Protein AF-A0AAP2YVT8-F1 (afdb_monomer)

Radius of gyration: 15.43 Å; Cα contacts (8 Å, |Δi|>4): 85; chains: 1; bounding box: 48×34×29 Å

InterPro domains:
  IPR058327 Domain of unknown function DUF8014 [PF26046] (3-53)

Nearest PDB structures (foldseek):
  5ypg-assembly2_B  TM=4.233E-01  e=7.916E-01  Homo sapiens
  5yph-assembly2_B  TM=4.151E-01  e=1.076E+00  Homo sapiens
  5ype-assembly2_B  TM=4.243E-01  e=1.216E+00  Homo sapiens
  5u7g-assembly2_B  TM=4.567E-01  e=2.113E+00  Mus musculus
  2xue-assembly1_A  TM=4.776E-01  e=2.700E+00  Homo sapiens

Foldseek 3Di:
DFDWFPDPPGRDGFFWWWDDPPDDIGTGHPVVCVVCCVPVVIDTGTDPVNVVVVVVVVVVPPPPPPDD

Organism: NCBI:txid2979990

Structure (mmCIF, N/CA/C/O backbone):
data_AF-A0AAP2YVT8-F1
#
_entry.id   AF-A0AAP2YVT8-F1
#
loop_
_atom_site.group_PDB
_atom_site.id
_atom_site.type_symbol
_atom_site.label_atom_id
_atom_site.label_alt_id
_atom_site.label_comp_id
_atom_site.label_asym_id
_atom_site.label_entity_id
_atom_site.label_seq_id
_atom_site.pdbx_PDB_ins_code
_atom_site.Cartn_x
_atom_site.Cartn_y
_atom_site.Cartn_z
_atom_site.occupancy
_atom_site.B_iso_or_equiv
_atom_site.auth_seq_id
_atom_site.auth_comp_id
_atom_site.auth_asym_id
_atom_site.auth_atom_id
_atom_site.pdbx_PDB_model_num
ATOM 1 N N . MET A 1 1 ? 1.771 -9.262 -15.948 1.00 48.28 1 MET A N 1
ATOM 2 C CA . MET A 1 1 ? 0.402 -9.287 -15.40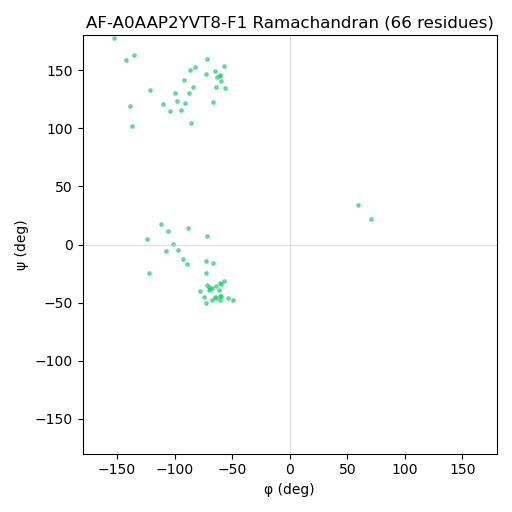0 1.00 48.28 1 MET A CA 1
ATOM 3 C C . MET A 1 1 ? 0.379 -8.247 -14.305 1.00 48.28 1 MET A C 1
ATOM 5 O O . MET A 1 1 ? 0.979 -8.473 -13.260 1.00 48.28 1 MET A O 1
ATOM 9 N N . GLU A 1 2 ? -0.149 -7.068 -14.617 1.00 61.53 2 GLU A N 1
ATOM 10 C CA . GLU A 1 2 ? -0.261 -5.965 -13.662 1.00 61.53 2 GLU A CA 1
ATOM 11 C C . GLU A 1 2 ? -1.267 -6.398 -12.595 1.00 61.53 2 GLU A C 1
ATOM 13 O O . GLU A 1 2 ? -2.368 -6.837 -12.922 1.00 61.53 2 GLU A O 1
ATOM 18 N N . ARG A 1 3 ? -0.850 -6.410 -11.327 1.00 82.69 3 ARG A N 1
ATOM 19 C CA . ARG A 1 3 ? -1.741 -6.782 -10.225 1.00 82.69 3 ARG A CA 1
ATOM 20 C C . ARG A 1 3 ? -2.547 -5.543 -9.827 1.00 82.69 3 ARG A C 1
ATOM 22 O O . ARG A 1 3 ? -1.976 -4.458 -9.717 1.00 82.69 3 ARG A O 1
ATOM 29 N N . GLU A 1 4 ? -3.847 -5.713 -9.623 1.00 92.00 4 GLU A N 1
ATOM 30 C CA . GLU A 1 4 ? -4.788 -4.638 -9.288 1.00 92.00 4 GLU A CA 1
ATOM 31 C C . GLU A 1 4 ? -4.778 -4.312 -7.790 1.00 92.00 4 GLU A C 1
ATOM 33 O O . GLU A 1 4 ? -4.449 -5.148 -6.945 1.00 92.00 4 GLU A O 1
ATOM 38 N N . CYS A 1 5 ? -5.126 -3.070 -7.458 1.00 95.62 5 CYS A N 1
ATOM 39 C CA . CYS A 1 5 ? -5.213 -2.584 -6.087 1.00 95.62 5 CYS A CA 1
ATOM 40 C C . CYS A 1 5 ? -6.167 -3.446 -5.245 1.00 95.62 5 CYS A C 1
ATOM 42 O O . CYS A 1 5 ? -7.304 -3.679 -5.632 1.00 95.62 5 CYS A O 1
ATOM 44 N N . ALA A 1 6 ? -5.767 -3.813 -4.025 1.00 95.00 6 ALA A N 1
ATOM 45 C CA . ALA A 1 6 ? -6.611 -4.589 -3.109 1.00 95.00 6 ALA A CA 1
ATOM 46 C C . AL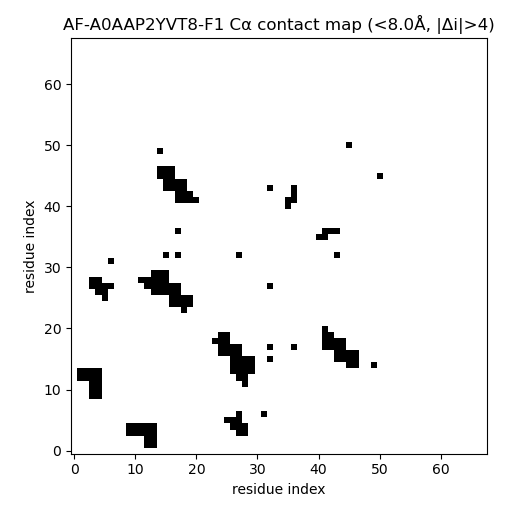A A 1 6 ? -7.802 -3.810 -2.504 1.00 95.00 6 ALA A C 1
ATOM 48 O O . ALA A 1 6 ? -8.437 -4.302 -1.570 1.00 95.00 6 ALA A O 1
ATOM 49 N N . GLU A 1 7 ? -8.066 -2.584 -2.961 1.00 94.56 7 GLU A N 1
ATOM 50 C CA . GLU A 1 7 ? -9.213 -1.788 -2.510 1.00 94.56 7 GLU A CA 1
ATOM 51 C C . GLU A 1 7 ? -10.395 -2.047 -3.447 1.00 94.56 7 GLU A C 1
ATOM 53 O O . GLU A 1 7 ? -10.178 -2.165 -4.655 1.00 94.56 7 GLU A O 1
ATOM 58 N N . PRO A 1 8 ? -11.629 -2.130 -2.919 1.00 92.62 8 PRO A N 1
ATOM 59 C CA . PRO A 1 8 ? -12.804 -2.354 -3.746 1.00 92.62 8 PRO A CA 1
ATOM 60 C C . PRO A 1 8 ? -12.963 -1.221 -4.767 1.00 92.62 8 PRO A C 1
ATOM 62 O O . PRO A 1 8 ? -12.633 -0.067 -4.487 1.00 92.62 8 PRO A O 1
ATOM 65 N N . ASP A 1 9 ? -13.471 -1.569 -5.949 1.00 93.12 9 ASP A N 1
ATOM 66 C CA . ASP A 1 9 ? -13.762 -0.630 -7.039 1.00 93.12 9 ASP A CA 1
ATOM 67 C C . ASP A 1 9 ? -12.534 0.169 -7.530 1.00 93.12 9 ASP A C 1
ATOM 69 O O . ASP A 1 9 ? -12.634 1.344 -7.899 1.00 93.12 9 ASP A O 1
ATOM 73 N N . CYS A 1 10 ? -11.344 -0.444 -7.514 1.00 95.44 10 CYS A N 1
ATOM 74 C CA . CYS A 1 10 ? -10.111 0.208 -7.940 1.00 95.44 10 CYS A CA 1
ATOM 75 C C . CYS A 1 10 ? -9.216 -0.678 -8.812 1.00 95.44 10 CYS A C 1
ATOM 77 O O . CYS A 1 10 ? -8.361 -1.402 -8.312 1.00 95.44 10 CYS A O 1
ATOM 79 N N . ASP A 1 11 ? -9.258 -0.438 -10.119 1.00 94.44 11 ASP A N 1
ATOM 80 C CA . ASP A 1 11 ? -8.496 -1.213 -11.115 1.00 94.44 11 ASP A CA 1
ATOM 81 C C . ASP A 1 11 ? -7.080 -0.655 -11.364 1.00 94.44 11 ASP A C 1
ATOM 83 O O . ASP A 1 11 ? -6.419 -0.947 -12.358 1.00 94.44 11 ASP A O 1
ATOM 87 N N . ARG A 1 12 ? -6.598 0.230 -10.483 1.00 94.00 12 ARG A N 1
ATOM 88 C CA . ARG A 1 12 ? -5.261 0.825 -10.613 1.00 94.00 12 ARG A CA 1
ATOM 89 C C . ARG A 1 12 ? -4.173 -0.201 -10.285 1.00 94.00 12 ARG A C 1
ATOM 91 O O . ARG A 1 12 ? -4.369 -0.992 -9.359 1.00 94.00 12 ARG A O 1
ATOM 98 N N . PRO A 1 13 ? -3.002 -0.122 -10.939 1.00 93.56 13 PRO A N 1
ATOM 99 C CA . PRO A 1 13 ? -1.892 -1.013 -10.640 1.00 93.56 13 PRO A CA 1
ATOM 100 C C . PRO A 1 13 ? -1.401 -0.823 -9.201 1.00 93.56 13 PRO A C 1
ATOM 102 O O . PRO A 1 13 ? -1.390 0.293 -8.660 1.00 93.56 13 PRO A O 1
ATOM 105 N N . ILE A 1 14 ? -0.991 -1.926 -8.580 1.00 94.69 14 ILE A N 1
ATOM 106 C CA . ILE A 1 14 ? -0.302 -1.912 -7.288 1.00 94.69 14 ILE A CA 1
ATOM 107 C C . ILE A 1 14 ? 1.036 -1.192 -7.449 1.00 94.69 14 ILE A C 1
ATOM 109 O O 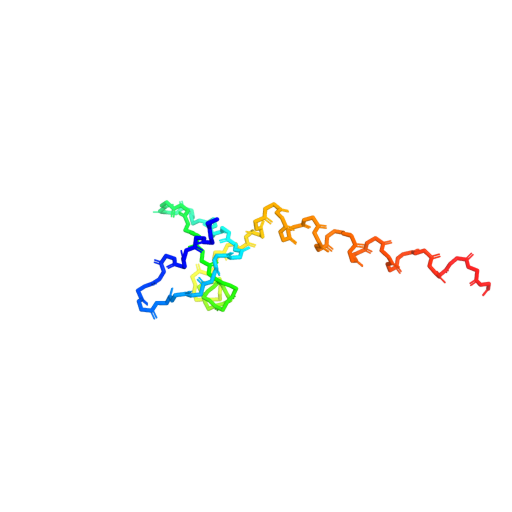. ILE A 1 14 ? 1.778 -1.457 -8.388 1.00 94.69 14 ILE A O 1
ATOM 113 N N . ALA A 1 15 ? 1.349 -0.318 -6.495 1.00 93.69 15 ALA A N 1
ATOM 114 C CA . ALA A 1 15 ? 2.629 0.387 -6.443 1.00 93.69 15 ALA A CA 1
ATOM 115 C C . ALA A 1 15 ? 3.388 0.134 -5.132 1.00 93.69 15 ALA A C 1
ATOM 117 O O . ALA A 1 15 ? 4.608 0.272 -5.083 1.00 93.69 15 ALA A O 1
ATOM 118 N N . VAL A 1 16 ? 2.675 -0.217 -4.056 1.00 94.44 16 VAL A N 1
ATOM 119 C CA . VAL A 1 16 ? 3.261 -0.374 -2.722 1.00 94.44 16 VAL A CA 1
ATOM 120 C C . VAL A 1 16 ? 2.642 -1.545 -1.961 1.00 94.44 16 VAL A C 1
ATOM 122 O O . VAL A 1 16 ? 1.496 -1.940 -2.207 1.00 94.44 16 VAL A O 1
ATOM 125 N N . GLU A 1 17 ? 3.385 -2.028 -0.977 1.00 95.56 17 GLU A N 1
ATOM 126 C CA . GLU A 1 17 ? 2.923 -2.881 0.109 1.00 95.56 17 GLU A CA 1
ATOM 127 C C . GLU A 1 17 ? 2.703 -2.031 1.371 1.00 95.56 17 GLU A C 1
ATOM 129 O O . GLU A 1 17 ? 3.552 -1.235 1.767 1.00 95.56 17 GLU A O 1
ATOM 134 N N . LEU A 1 18 ? 1.542 -2.162 2.009 1.00 95.31 18 LEU A N 1
ATOM 135 C CA . LEU A 1 18 ? 1.263 -1.567 3.311 1.00 95.31 18 LEU A CA 1
ATOM 136 C C . LEU A 1 18 ? 1.624 -2.559 4.406 1.00 95.31 18 LEU A C 1
ATOM 138 O O . LEU A 1 18 ? 1.031 -3.638 4.477 1.00 95.31 18 LEU A O 1
ATOM 142 N N . HIS A 1 19 ? 2.523 -2.151 5.296 1.00 94.94 19 HIS A N 1
ATOM 143 C CA . HIS A 1 19 ? 2.839 -2.902 6.502 1.00 94.94 19 HIS A CA 1
ATOM 144 C C . HIS A 1 19 ? 1.855 -2.539 7.610 1.00 94.94 19 HIS A C 1
ATOM 146 O O . HIS A 1 19 ? 1.929 -1.453 8.196 1.00 94.94 19 HIS A O 1
ATOM 152 N N . ILE A 1 20 ? 0.917 -3.450 7.878 1.00 94.31 20 ILE A N 1
ATOM 153 C CA . ILE A 1 20 ? -0.150 -3.257 8.862 1.00 94.31 20 ILE A CA 1
ATOM 154 C C . ILE A 1 20 ? 0.198 -4.063 10.124 1.00 94.31 20 ILE A C 1
ATOM 156 O O . ILE A 1 20 ? 0.213 -5.285 10.074 1.00 94.31 20 ILE A O 1
ATOM 160 N N . PRO A 1 21 ? 0.454 -3.432 11.284 1.00 93.31 21 PRO A N 1
ATOM 161 C CA . PRO A 1 21 ? 0.888 -4.161 12.484 1.00 93.31 21 PRO A CA 1
ATOM 162 C C . PRO A 1 21 ? -0.151 -5.117 13.097 1.00 93.31 21 PRO A C 1
ATOM 164 O O . PRO A 1 21 ? 0.188 -5.925 13.956 1.00 93.31 21 PRO A O 1
ATOM 167 N N . TRP A 1 22 ? -1.422 -4.988 12.717 1.00 92.62 22 TRP A N 1
ATOM 168 C CA . TRP A 1 22 ? -2.564 -5.681 13.332 1.00 92.62 22 TRP A CA 1
ATOM 169 C C . TRP A 1 22 ? -3.394 -6.509 12.342 1.00 92.62 22 TRP A C 1
ATOM 171 O O . TRP A 1 22 ? -4.440 -7.036 12.718 1.00 92.62 22 TRP A O 1
ATOM 181 N N . ALA A 1 23 ? -2.972 -6.598 11.083 1.00 93.62 23 ALA A N 1
ATOM 182 C CA . ALA A 1 23 ? -3.630 -7.378 10.038 1.00 93.62 23 ALA A CA 1
ATOM 183 C C . ALA A 1 23 ? -2.594 -7.811 8.993 1.00 93.62 23 ALA A C 1
ATOM 185 O O . ALA A 1 23 ? -1.428 -7.443 9.086 1.00 93.62 23 ALA A O 1
ATOM 186 N N . ASP A 1 24 ? -3.016 -8.572 7.989 1.00 94.50 24 ASP A N 1
ATOM 187 C CA . ASP A 1 24 ? -2.135 -8.925 6.879 1.00 94.50 24 ASP A CA 1
ATOM 188 C C . ASP A 1 24 ? -1.732 -7.690 6.060 1.00 94.50 24 ASP A C 1
ATOM 190 O O . ASP A 1 24 ? -2.500 -6.730 5.914 1.00 94.50 24 ASP A O 1
ATOM 194 N N . ASN A 1 25 ? -0.524 -7.734 5.491 1.00 94.38 25 ASN A N 1
ATOM 195 C CA . ASN A 1 25 ? -0.041 -6.685 4.600 1.00 94.38 25 ASN A CA 1
ATOM 196 C C . ASN A 1 25 ? -0.953 -6.560 3.374 1.00 94.38 25 ASN A C 1
ATOM 198 O O . ASN A 1 25 ? -1.484 -7.549 2.858 1.00 94.38 25 ASN A O 1
ATOM 202 N N . ARG A 1 26 ? -1.129 -5.329 2.886 1.00 94.25 26 ARG A N 1
ATOM 203 C CA . ARG A 1 26 ? -2.031 -5.042 1.760 1.00 94.25 26 ARG A CA 1
ATOM 204 C C . ARG A 1 26 ? -1.292 -4.399 0.603 1.00 94.25 26 ARG A C 1
ATOM 206 O O . ARG A 1 26 ? -0.575 -3.424 0.781 1.00 94.25 26 ARG A O 1
ATOM 213 N N . PHE A 1 27 ? -1.536 -4.903 -0.598 1.00 95.50 27 PHE A N 1
ATOM 214 C CA . PHE A 1 27 ? -0.965 -4.372 -1.830 1.00 95.50 27 PHE A CA 1
ATOM 215 C C . PHE A 1 27 ? -1.930 -3.379 -2.471 1.00 95.50 27 PHE A C 1
ATOM 217 O O . PHE A 1 27 ? -3.039 -3.744 -2.863 1.00 95.50 27 PHE A O 1
ATOM 224 N N . VAL A 1 28 ? -1.534 -2.111 -2.565 1.00 96.00 28 VAL A N 1
ATOM 225 C CA . VAL A 1 28 ? -2.422 -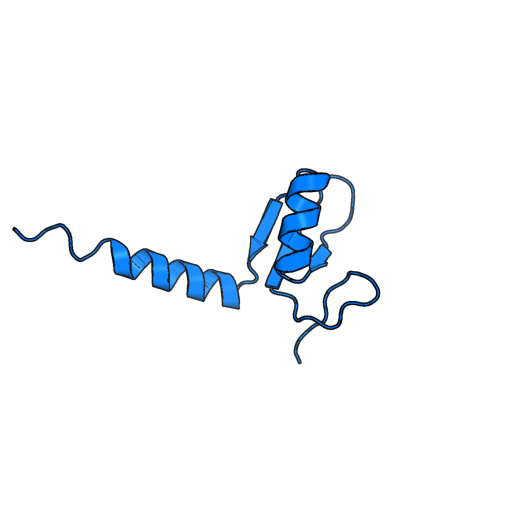1.038 -3.036 1.00 96.00 28 VAL A CA 1
ATOM 226 C C . VAL A 1 28 ? -1.727 -0.111 -4.028 1.00 96.00 28 VAL A C 1
ATOM 228 O O . VAL A 1 28 ? -0.500 -0.064 -4.145 1.00 96.00 28 VAL A O 1
ATOM 231 N N . CYS A 1 29 ? -2.529 0.658 -4.760 1.00 96.19 29 CYS A N 1
ATOM 232 C CA . CYS A 1 29 ? -2.023 1.721 -5.616 1.00 96.19 29 CYS A CA 1
ATOM 233 C C . CYS A 1 29 ? -1.509 2.910 -4.782 1.00 96.19 29 CYS A C 1
ATOM 235 O O . CYS A 1 29 ? -1.921 3.123 -3.637 1.00 96.19 29 CYS A O 1
ATOM 237 N N . ALA A 1 30 ? -0.661 3.750 -5.383 1.00 94.56 30 ALA A N 1
ATOM 238 C CA . ALA A 1 30 ? -0.070 4.912 -4.711 1.00 94.56 30 ALA A CA 1
ATOM 239 C C . ALA A 1 30 ? -1.118 5.893 -4.134 1.00 94.56 30 ALA A C 1
ATOM 241 O O . ALA A 1 30 ? -0.894 6.522 -3.097 1.00 94.56 30 ALA A O 1
ATOM 242 N N . ALA A 1 31 ? -2.287 6.009 -4.778 1.00 95.44 31 ALA A N 1
ATOM 243 C CA . ALA A 1 31 ? -3.367 6.875 -4.310 1.00 95.44 31 ALA A CA 1
ATOM 244 C C . ALA A 1 31 ? -3.979 6.372 -2.991 1.00 95.44 31 ALA A C 1
ATOM 246 O O . ALA A 1 31 ? -4.105 7.147 -2.041 1.00 95.44 31 ALA A O 1
ATOM 247 N N . HIS A 1 32 ? -4.307 5.080 -2.906 1.00 96.94 32 HIS A N 1
ATOM 248 C CA .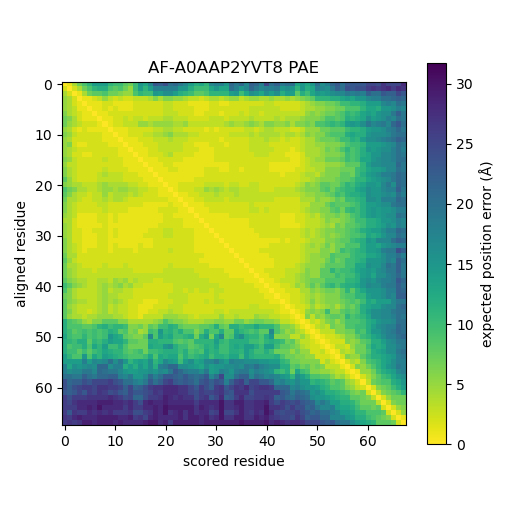 HIS A 1 32 ? -4.849 4.487 -1.683 1.00 96.94 32 HIS A CA 1
ATOM 249 C C . HIS A 1 32 ? -3.806 4.401 -0.577 1.00 96.94 32 HIS A C 1
ATOM 251 O O . HIS A 1 32 ? -4.127 4.704 0.569 1.00 96.94 32 HIS A O 1
ATOM 257 N N . ALA A 1 33 ? -2.546 4.124 -0.915 1.00 95.75 33 ALA A N 1
ATOM 258 C CA . ALA A 1 33 ? -1.447 4.158 0.043 1.00 95.75 33 ALA A CA 1
ATOM 259 C C . ALA A 1 33 ? -1.357 5.496 0.787 1.00 95.75 33 ALA A C 1
ATOM 261 O O . ALA A 1 33 ? -1.260 5.531 2.012 1.00 95.75 33 ALA A O 1
ATOM 262 N N . ARG A 1 34 ? -1.454 6.614 0.053 1.00 95.12 34 ARG A N 1
ATOM 263 C CA . ARG A 1 34 ? -1.417 7.959 0.641 1.00 95.12 34 ARG A CA 1
ATOM 264 C C . ARG A 1 34 ? -2.569 8.200 1.615 1.00 95.12 34 ARG A C 1
ATOM 266 O O . ARG A 1 34 ? -2.373 8.876 2.623 1.00 95.12 34 ARG A O 1
ATOM 273 N N . VAL A 1 35 ? -3.766 7.711 1.298 1.00 95.25 35 VAL A N 1
ATOM 274 C CA . VAL A 1 35 ? -4.952 7.883 2.150 1.00 95.25 35 VAL A CA 1
ATOM 275 C C . VAL A 1 35 ? -4.850 6.997 3.389 1.00 95.25 35 VAL A C 1
ATOM 277 O O . VAL A 1 35 ? -4.973 7.506 4.501 1.00 95.25 35 VAL A O 1
ATOM 280 N N . LEU A 1 36 ? -4.567 5.707 3.203 1.00 94.00 36 LEU A N 1
ATOM 281 C CA . LEU A 1 36 ? -4.481 4.711 4.274 1.00 94.00 36 LEU A CA 1
ATOM 282 C C . LEU A 1 36 ? -3.327 5.012 5.235 1.00 94.00 36 LEU A C 1
ATOM 284 O O . LEU A 1 36 ? -3.539 5.055 6.441 1.00 94.00 36 LEU A O 1
ATOM 288 N N . GLY A 1 37 ? -2.139 5.352 4.728 1.00 93.38 37 GLY A N 1
ATOM 289 C CA . GLY A 1 37 ? -1.001 5.724 5.576 1.00 93.38 37 GLY A CA 1
ATOM 290 C C . GLY A 1 37 ? -1.273 6.953 6.450 1.00 93.38 37 GLY A C 1
ATOM 291 O O . GLY A 1 37 ? -0.826 7.020 7.590 1.00 93.38 37 GLY A O 1
ATOM 292 N N . ARG A 1 38 ? -2.067 7.915 5.958 1.00 94.00 38 ARG A N 1
ATOM 293 C CA . ARG A 1 38 ? -2.473 9.093 6.746 1.00 94.00 38 ARG A CA 1
ATOM 294 C C . ARG A 1 38 ? -3.578 8.794 7.749 1.00 94.00 38 ARG A C 1
ATOM 296 O O . ARG A 1 38 ? -3.566 9.365 8.834 1.00 94.00 38 ARG A O 1
ATOM 303 N N . ARG A 1 39 ? -4.559 7.982 7.358 1.00 94.25 39 ARG A N 1
ATOM 304 C CA . ARG A 1 39 ? -5.733 7.668 8.179 1.00 94.25 39 ARG A CA 1
ATOM 305 C C . ARG A 1 39 ? -5.381 6.705 9.308 1.00 94.25 39 ARG A C 1
ATOM 307 O O . ARG A 1 39 ? -5.778 6.939 10.444 1.00 94.25 39 ARG A O 1
ATOM 314 N N . ASP A 1 40 ? -4.632 5.662 8.974 1.00 93.19 40 ASP A N 1
ATOM 315 C CA . ASP A 1 40 ? -4.396 4.514 9.845 1.00 93.19 40 ASP A CA 1
ATOM 316 C C . ASP A 1 40 ? -2.964 4.496 10.407 1.00 93.19 40 ASP A C 1
ATOM 318 O O . ASP A 1 40 ? -2.645 3.667 11.251 1.00 93.19 40 ASP A O 1
ATOM 322 N N . GLY A 1 41 ? -2.087 5.412 9.974 1.00 93.81 41 GLY A N 1
ATOM 323 C CA . GLY A 1 41 ? -0.714 5.516 10.485 1.00 93.81 41 GLY A CA 1
ATOM 324 C C . GLY A 1 41 ? 0.204 4.368 10.055 1.00 93.81 41 GLY A C 1
ATOM 325 O O . GLY A 1 41 ? 1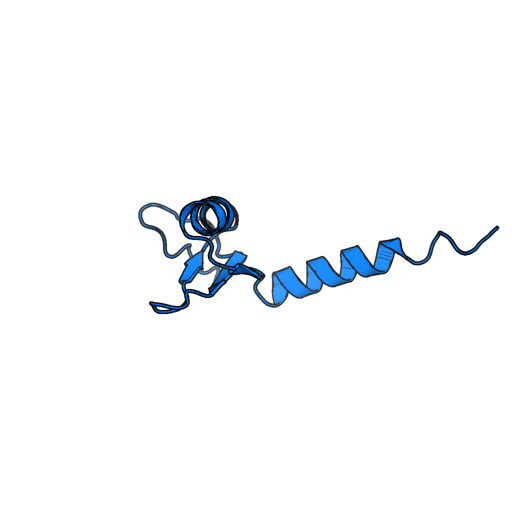.200 4.098 10.723 1.00 93.81 41 GLY A O 1
ATOM 326 N N . VAL A 1 42 ? -0.134 3.675 8.965 1.00 94.31 42 VAL A N 1
ATOM 327 C CA . VAL A 1 42 ? 0.630 2.537 8.431 1.00 94.31 42 VAL A CA 1
ATOM 328 C C . VAL A 1 42 ? 1.737 2.989 7.478 1.00 94.31 42 VAL A C 1
ATOM 330 O O . VAL A 1 42 ? 1.618 4.010 6.794 1.00 94.31 42 VAL A O 1
ATOM 333 N N . VAL A 1 43 ? 2.820 2.213 7.414 1.00 93.12 43 VAL A N 1
ATOM 334 C CA . VAL A 1 43 ? 3.964 2.494 6.537 1.00 93.12 43 VAL A CA 1
ATOM 335 C C . VAL A 1 43 ? 3.718 1.878 5.164 1.00 93.12 43 VAL A C 1
ATOM 337 O O . VAL A 1 43 ? 3.367 0.703 5.061 1.00 93.12 43 VAL A O 1
ATOM 340 N N . ALA A 1 44 ? 3.908 2.683 4.119 1.00 93.38 44 ALA A N 1
ATOM 341 C CA . ALA A 1 44 ? 3.855 2.242 2.733 1.00 93.38 44 ALA A CA 1
ATOM 342 C C . ALA A 1 44 ? 5.270 1.995 2.213 1.00 93.38 44 ALA A C 1
ATOM 344 O O . ALA A 1 44 ? 6.098 2.909 2.226 1.00 93.38 44 ALA A O 1
ATOM 345 N N . ASP A 1 45 ? 5.512 0.781 1.737 1.00 92.25 45 ASP A N 1
ATOM 346 C CA . ASP A 1 45 ? 6.781 0.364 1.169 1.00 92.25 45 ASP A CA 1
ATOM 347 C C . ASP A 1 45 ? 6.654 0.153 -0.349 1.00 92.25 45 ASP A C 1
ATOM 349 O O . ASP A 1 45 ? 5.811 -0.639 -0.778 1.00 92.25 45 ASP A O 1
ATOM 353 N N . PRO A 1 46 ? 7.423 0.863 -1.195 1.00 91.50 46 PRO A N 1
ATOM 354 C CA . PRO A 1 46 ? 7.365 0.665 -2.639 1.00 91.50 46 PRO A CA 1
ATOM 355 C C . PRO A 1 46 ? 7.719 -0.767 -3.036 1.00 91.50 46 PRO A C 1
ATOM 357 O O . PRO A 1 46 ? 8.655 -1.357 -2.489 1.00 91.50 46 PRO A O 1
ATOM 360 N N . LEU A 1 47 ? 6.998 -1.303 -4.027 1.00 88.38 47 LEU A N 1
ATOM 361 C CA . LEU A 1 47 ? 7.350 -2.589 -4.630 1.00 88.38 47 LEU A CA 1
ATOM 362 C C . LEU A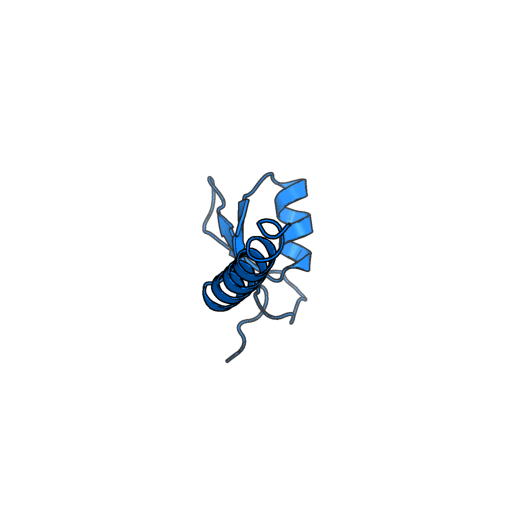 1 47 ? 8.788 -2.558 -5.181 1.00 88.38 47 LEU A C 1
ATOM 364 O O . LEU A 1 47 ? 9.251 -1.481 -5.546 1.00 88.38 47 LEU A O 1
ATOM 368 N N . PRO A 1 48 ? 9.487 -3.707 -5.281 1.00 79.50 48 PRO A N 1
ATOM 369 C CA . PRO A 1 48 ? 10.892 -3.761 -5.696 1.00 79.50 48 P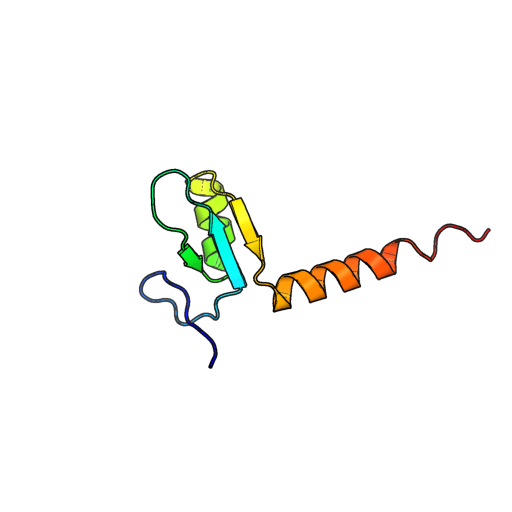RO A CA 1
ATOM 370 C C . PRO A 1 48 ? 11.199 -2.975 -6.977 1.00 79.50 48 PRO A C 1
ATOM 372 O O . PRO A 1 48 ? 12.094 -2.137 -6.957 1.00 79.50 48 PRO A O 1
ATOM 375 N N . ASP A 1 49 ? 10.397 -3.151 -8.028 1.00 73.69 49 ASP A N 1
ATOM 376 C CA . ASP A 1 49 ? 10.585 -2.453 -9.306 1.00 73.69 49 ASP A CA 1
ATOM 377 C C . ASP A 1 49 ? 10.483 -0.918 -9.136 1.00 73.69 49 ASP A C 1
ATOM 379 O O . ASP A 1 49 ? 11.325 -0.157 -9.607 1.00 73.69 49 ASP A O 1
ATOM 383 N N . GLU A 1 50 ? 9.495 -0.440 -8.373 1.00 69.31 50 GLU A N 1
ATOM 384 C CA . GLU A 1 50 ? 9.309 0.990 -8.076 1.00 69.31 50 GLU A CA 1
ATOM 385 C C . GLU A 1 50 ? 10.380 1.534 -7.117 1.00 69.31 50 GLU A C 1
ATOM 387 O O . GLU A 1 50 ? 10.816 2.684 -7.223 1.00 69.31 50 GLU A O 1
ATOM 392 N N . ARG A 1 51 ? 10.825 0.705 -6.170 1.00 71.50 51 ARG A N 1
ATOM 393 C CA . ARG A 1 51 ? 11.885 1.018 -5.211 1.00 71.50 51 ARG A CA 1
ATOM 394 C C . ARG A 1 51 ? 13.211 1.231 -5.933 1.00 71.50 51 ARG A C 1
ATOM 396 O O . ARG A 1 51 ? 13.897 2.204 -5.629 1.00 71.50 51 ARG A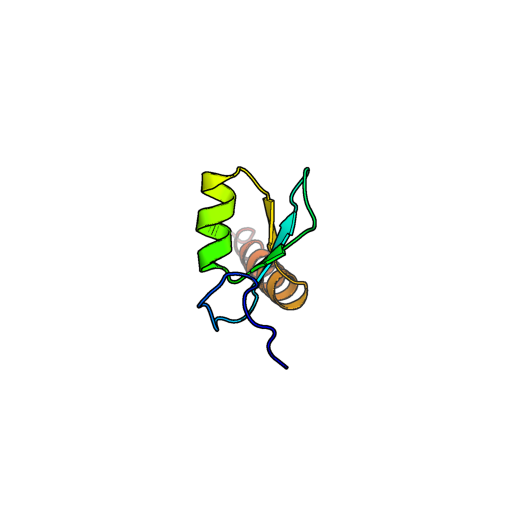 O 1
ATOM 403 N N . GLU A 1 52 ? 13.569 0.351 -6.862 1.00 70.00 52 GLU A N 1
ATOM 404 C CA . GLU A 1 52 ? 14.801 0.453 -7.651 1.00 70.00 52 GLU A CA 1
ATOM 405 C C . GLU A 1 52 ? 14.823 1.755 -8.463 1.00 70.00 52 GLU A C 1
ATOM 407 O O . GLU A 1 52 ? 15.765 2.539 -8.330 1.00 70.00 52 GLU A O 1
ATOM 412 N N . HIS A 1 53 ? 13.731 2.081 -9.162 1.00 67.69 53 HIS A N 1
ATOM 413 C CA . HIS A 1 53 ? 13.592 3.358 -9.875 1.00 67.69 53 HIS A CA 1
ATOM 414 C C . HIS A 1 53 ? 13.698 4.594 -8.964 1.00 67.69 53 HIS A C 1
ATOM 416 O O . HIS A 1 53 ? 14.209 5.644 -9.375 1.00 67.69 53 HIS A O 1
ATOM 422 N N . LEU A 1 54 ? 13.223 4.504 -7.718 1.00 64.88 54 LEU A N 1
ATOM 423 C CA . LEU A 1 54 ? 13.345 5.590 -6.743 1.00 64.88 54 LEU A CA 1
ATOM 424 C C . LEU A 1 54 ? 14.802 5.790 -6.288 1.00 64.88 54 LEU A C 1
ATOM 426 O O . LEU A 1 54 ? 15.245 6.928 -6.111 1.00 64.88 54 LEU A O 1
ATOM 430 N N . LEU A 1 55 ? 15.545 4.694 -6.112 1.00 69.69 55 LEU A N 1
ATOM 431 C CA . LEU A 1 55 ? 16.948 4.707 -5.693 1.00 69.69 55 LEU A CA 1
ATOM 432 C C . LEU A 1 55 ? 17.868 5.247 -6.796 1.00 69.69 55 LEU A C 1
ATOM 434 O O . LEU A 1 55 ? 18.762 6.036 -6.491 1.00 69.69 55 LEU A O 1
ATOM 438 N N . GLU A 1 56 ? 17.621 4.905 -8.062 1.00 68.62 56 GLU A N 1
ATOM 439 C CA . GLU A 1 56 ? 18.356 5.452 -9.215 1.00 68.62 56 GLU A CA 1
ATOM 440 C C . GLU A 1 56 ? 18.218 6.980 -9.306 1.00 68.62 56 GLU A C 1
ATOM 442 O O . GLU A 1 56 ? 19.206 7.698 -9.466 1.00 68.62 56 GLU A O 1
ATOM 447 N N . ARG A 1 57 ? 16.996 7.499 -9.118 1.00 62.12 57 ARG A N 1
ATOM 448 C CA . ARG A 1 57 ? 16.726 8.948 -9.104 1.00 62.12 57 ARG A CA 1
ATOM 449 C C . ARG A 1 57 ? 17.414 9.676 -7.949 1.00 62.12 57 ARG A C 1
ATOM 451 O O . ARG A 1 57 ? 17.851 10.813 -8.125 1.00 62.12 57 ARG A O 1
ATOM 458 N N . GLY A 1 58 ? 17.512 9.041 -6.781 1.00 59.97 58 GLY A N 1
ATOM 459 C CA . GLY A 1 58 ? 18.231 9.593 -5.630 1.00 59.97 58 GLY A CA 1
ATOM 460 C C . GLY A 1 58 ? 19.743 9.672 -5.857 1.00 59.97 58 GLY A C 1
ATOM 461 O O . GLY A 1 58 ? 20.368 10.660 -5.492 1.00 59.97 58 GLY A O 1
ATOM 462 N N . GLN A 1 59 ? 20.322 8.677 -6.533 1.00 57.31 59 GLN A N 1
ATOM 463 C CA . GLN A 1 59 ? 21.766 8.596 -6.795 1.00 57.31 59 GLN A CA 1
ATOM 464 C C . GLN A 1 59 ? 22.260 9.603 -7.848 1.00 57.31 59 GLN A C 1
ATOM 466 O O . GLN A 1 59 ? 23.423 10.004 -7.820 1.00 57.31 59 GLN A O 1
ATOM 471 N N . SER A 1 60 ? 21.386 10.066 -8.748 1.00 55.75 60 SER A N 1
ATOM 472 C CA . SER A 1 60 ? 21.716 11.127 -9.712 1.00 55.75 60 SER A CA 1
ATOM 473 C C . SER A 1 60 ? 21.840 12.536 -9.102 1.00 55.75 60 SER A C 1
ATOM 475 O O . SER A 1 60 ? 22.372 13.422 -9.761 1.00 55.75 60 SER A O 1
ATOM 477 N N . GLY A 1 61 ? 21.379 12.766 -7.863 1.00 52.84 61 GLY A N 1
ATOM 478 C CA . GLY A 1 61 ? 21.367 14.097 -7.231 1.00 52.84 61 GLY A CA 1
ATOM 479 C C . GLY A 1 61 ? 22.628 14.484 -6.442 1.00 52.84 61 GLY A C 1
ATOM 480 O O . GLY A 1 61 ? 22.836 15.667 -6.178 1.00 52.84 61 GLY A O 1
ATOM 481 N N . ASP A 1 62 ? 23.481 13.519 -6.087 1.00 53.84 62 ASP A N 1
ATOM 482 C CA . ASP A 1 62 ? 24.639 13.744 -5.200 1.00 53.84 62 ASP A CA 1
ATOM 483 C C . ASP A 1 62 ? 25.974 13.961 -5.940 1.00 53.84 62 ASP A C 1
ATOM 485 O O . ASP A 1 62 ? 26.990 14.276 -5.322 1.00 53.84 62 ASP A O 1
ATOM 489 N N . SER A 1 63 ? 26.004 13.836 -7.272 1.00 55.41 63 SER A N 1
ATOM 490 C CA . SER A 1 63 ? 27.264 13.872 -8.040 1.00 55.41 63 SER A CA 1
ATOM 491 C C . SER A 1 63 ? 27.668 15.259 -8.574 1.00 55.41 63 SER A C 1
ATOM 493 O O . SER A 1 63 ? 28.810 15.428 -9.000 1.00 55.41 63 SER A O 1
ATOM 495 N N . GLU A 1 64 ? 26.783 16.264 -8.543 1.00 54.19 64 GLU A N 1
ATOM 496 C CA . GLU A 1 64 ? 27.023 17.580 -9.176 1.00 54.19 64 GLU A CA 1
ATOM 497 C C . GLU A 1 64 ? 27.450 18.715 -8.221 1.00 54.19 64 GLU A C 1
ATOM 499 O O . GLU A 1 64 ? 27.721 19.815 -8.685 1.00 54.19 64 GLU A O 1
ATOM 504 N N . GLN A 1 65 ? 27.591 18.481 -6.908 1.00 58.53 65 GLN A N 1
ATOM 505 C CA . GLN A 1 65 ? 27.909 19.550 -5.930 1.00 58.53 65 GLN A CA 1
ATOM 506 C C . GLN A 1 65 ? 29.362 19.557 -5.397 1.00 58.53 65 GLN A C 1
ATOM 508 O O . GLN A 1 65 ? 29.657 20.276 -4.449 1.00 58.53 65 GLN A O 1
ATOM 513 N N . SER A 1 66 ? 30.292 18.788 -5.984 1.00 56.84 66 SER A N 1
ATOM 514 C CA . SER A 1 66 ? 31.718 18.742 -5.556 1.00 56.84 66 SER A CA 1
ATOM 515 C C . SER A 1 66 ? 32.729 19.327 -6.561 1.00 56.84 66 SER A C 1
ATOM 517 O O . SER A 1 66 ? 33.928 19.065 -6.470 1.00 56.84 66 SER A O 1
ATOM 519 N N . ARG A 1 67 ? 32.264 20.127 -7.520 1.00 61.28 67 ARG A N 1
ATOM 520 C CA . ARG A 1 67 ? 33.068 21.028 -8.364 1.00 61.28 67 ARG A CA 1
ATOM 521 C C . ARG A 1 67 ? 32.223 22.310 -8.436 1.00 61.28 67 ARG A C 1
ATOM 523 O O . ARG A 1 67 ? 31.076 22.198 -8.839 1.00 61.28 67 ARG A O 1
ATOM 530 N N . GLU A 1 68 ? 32.606 23.504 -8.003 1.00 49.62 68 GLU A N 1
ATOM 531 C CA . GLU A 1 68 ? 33.890 24.175 -7.757 1.00 49.62 68 GLU A CA 1
ATOM 532 C C . GLU A 1 68 ? 33.654 25.318 -6.748 1.00 49.62 68 GLU A C 1
ATOM 534 O O . GLU A 1 68 ? 32.505 25.820 -6.697 1.00 49.62 68 GLU A O 1
#

Mean predicted aligned error: 8.65 Å

Solvent-accessible surface area (backbone atoms only — not comparable to full-atom values): 4103 Å² total; per-residue (Å²): 133,86,52,56,19,74,51,87,98,39,87,46,56,49,42,27,39,34,56,42,98,88,55,80,68,44,48,24,18,65,71,56,42,57,50,46,30,67,74,72,69,37,53,73,42,59,35,69,75,57,39,52,57,52,50,56,60,57,62,69,69,72,74,72,80,85,69,134

Sequence (68 aa):
MERECAEPDCDRPIAVELHIPWADNRFVCAAHARVLGRRDGVVADPLPDEREHLLERGQSGDSEQSRE

Secondary structure (DSSP, 8-state):
-PPBPSSTT--PBP-EEEE-TTS--EEE-HHHHHHHHHHH-PEEEE-HHHHHHHHHHHHTTSSSSS--

pLDDT: mean 83.05, std 15.97, range [48.28, 96.94]